Protein AF-A0A9P3MIZ7-F1 (afdb_monomer)

Radius of gyration: 22.04 Å; Cα contacts (8 Å, |Δi|>4): 54; chains: 1; bounding box: 51×30×70 Å

Foldseek 3Di:
DVVVVVVVLVVLLVCLVDPVLVVDPCCVDPVVVVSSCLSPDPVNVLVVSLVVQLVVLVVVLVVQVPDPPDPVVVSLVSVVVSVVSNVVSVVVVVVVCCVPVVDDDPVVVCVVVVVCCVVPVVSVPDDDPPPPPDDPDDD

Mean predicted aligned error: 14.67 Å

pLDDT: mean 70.16, std 18.19, range [30.98, 91.69]

Nearest PDB structures (foldseek):
  3aai-assembly1_D  TM=6.760E-01  e=8.615E+00  Thermus thermophilus HB8
  8d85-assembly1_D  TM=2.604E-01  e=8.615E+00  Homo sapiens

Secondary structure (DSSP, 8-state):
-HHHHHHHHHHHHHHHHSHHHHHSHHHHSHHHHHHHHHHH-HHHHHHHHHHHHHHHHHHHHHHHHHSS---HHHHHHHHHHHHHHHHHHHHHHHHHHHHHHS---THHHHHHHHHHHHHHGGGSS---TTSSS------

Solvent-accessible surface area (backbone atoms only — not comparable to full-atom values): 8242 Å² total; per-residue (Å²): 113,69,67,60,50,54,50,53,52,51,51,55,40,51,49,65,68,36,70,69,40,69,71,39,71,60,41,72,37,72,65,30,47,50,51,48,53,53,64,68,33,65,66,57,53,50,54,53,52,49,53,50,54,44,50,48,35,53,47,55,37,52,55,51,68,72,38,94,78,71,54,64,72,58,52,52,53,38,47,53,50,25,55,49,55,42,49,53,50,49,53,51,47,54,56,51,49,41,70,71,62,79,67,64,64,82,70,53,59,57,51,49,51,54,48,47,43,70,76,57,49,74,79,72,77,81,73,76,92,77,81,87,79,89,88,84,86,89,131

Sequence (139 aa):
MVSWFLEVKRQLRNMVISEEWGEVPVAKTEEGRRIRRLLLDDAFWGSVGLVLKLMTAVYEVLRAVDTRAHLMGRIYGLMLNATMKTNEAAEWAATYFVKKTGLLLAKDKASFLAKWEREFGRQGGAVDRHRFGGEREAL

Structure (mmCIF, N/CA/C/O backbone):
data_AF-A0A9P3MIZ7-F1
#
_entry.id   AF-A0A9P3MIZ7-F1
#
loop_
_atom_site.group_PDB
_atom_site.id
_atom_site.type_symbol
_atom_site.label_atom_id
_atom_site.label_alt_id
_atom_site.label_comp_id
_atom_site.label_asym_id
_atom_site.label_entity_id
_atom_site.label_seq_id
_atom_site.pdbx_PDB_ins_code
_atom_site.Cartn_x
_atom_site.Cartn_y
_atom_site.Cartn_z
_atom_site.occupancy
_atom_site.B_iso_or_equiv
_atom_site.auth_seq_id
_atom_site.auth_comp_id
_atom_site.auth_asym_id
_atom_site.auth_atom_id
_atom_site.pdbx_PDB_model_num
ATOM 1 N N . MET A 1 1 ? -2.548 -4.553 -11.462 1.00 63.94 1 MET A N 1
ATOM 2 C CA . MET A 1 1 ? -2.122 -5.007 -10.118 1.00 63.94 1 MET A CA 1
ATOM 3 C C . MET A 1 1 ? -2.375 -3.932 -9.060 1.00 63.94 1 MET A C 1
ATOM 5 O O . MET A 1 1 ? -3.119 -4.196 -8.128 1.00 63.94 1 MET A O 1
ATOM 9 N N . VAL A 1 2 ? -1.865 -2.706 -9.238 1.00 72.06 2 VAL A N 1
ATOM 10 C CA . VAL A 1 2 ? -2.077 -1.597 -8.281 1.00 72.06 2 VAL A CA 1
ATOM 11 C C . VAL A 1 2 ? -3.547 -1.152 -8.170 1.00 72.06 2 VAL A C 1
ATOM 13 O O . VAL A 1 2 ? -4.015 -0.932 -7.059 1.00 72.06 2 VAL A O 1
ATOM 16 N N . SER A 1 3 ? -4.311 -1.070 -9.272 1.00 76.25 3 SER A N 1
ATOM 17 C CA . SER A 1 3 ? -5.724 -0.636 -9.206 1.00 76.25 3 SER A CA 1
ATOM 18 C C . SER A 1 3 ? -6.627 -1.617 -8.450 1.00 76.25 3 SER A C 1
ATOM 20 O O . SER A 1 3 ? -7.436 -1.187 -7.636 1.00 76.25 3 SER A O 1
ATOM 22 N N . TRP A 1 4 ? -6.443 -2.927 -8.649 1.00 82.94 4 TRP A N 1
ATOM 23 C CA . TRP A 1 4 ? -7.162 -3.963 -7.898 1.00 82.94 4 TRP A CA 1
ATOM 24 C C . TRP A 1 4 ? -6.891 -3.854 -6.396 1.00 82.94 4 TRP A C 1
ATOM 26 O O . TRP A 1 4 ? -7.809 -3.920 -5.587 1.00 82.94 4 TRP A O 1
ATOM 36 N N . PHE A 1 5 ? -5.638 -3.602 -6.017 1.00 83.88 5 PHE A N 1
ATOM 37 C CA . PHE A 1 5 ? -5.286 -3.420 -4.616 1.00 83.88 5 PHE A CA 1
ATOM 38 C C . PHE A 1 5 ? -5.952 -2.184 -3.987 1.00 83.88 5 PHE A C 1
ATOM 40 O O . PHE A 1 5 ? -6.410 -2.245 -2.847 1.00 83.88 5 PHE A O 1
ATOM 47 N N . LEU A 1 6 ? -6.032 -1.066 -4.718 1.00 84.38 6 LEU A N 1
ATOM 48 C CA . LEU A 1 6 ? -6.728 0.136 -4.244 1.00 84.38 6 LEU A CA 1
ATOM 49 C C . LEU A 1 6 ? -8.221 -0.123 -4.015 1.00 84.38 6 LEU A C 1
ATOM 51 O O . LEU A 1 6 ? -8.782 0.363 -3.032 1.00 84.38 6 LEU A O 1
ATOM 55 N N . GLU A 1 7 ? -8.835 -0.926 -4.882 1.00 87.38 7 GLU A N 1
ATOM 56 C CA . GLU A 1 7 ? -10.228 -1.338 -4.745 1.00 87.38 7 GLU A CA 1
ATOM 57 C C . GLU A 1 7 ? -10.437 -2.211 -3.499 1.00 87.38 7 GLU A C 1
ATOM 59 O O . GLU A 1 7 ? -11.285 -1.899 -2.664 1.00 87.38 7 GLU A O 1
ATOM 64 N N . VAL A 1 8 ? -9.596 -3.232 -3.301 1.00 88.69 8 VAL A N 1
ATOM 65 C CA . VAL A 1 8 ? -9.644 -4.106 -2.115 1.00 88.69 8 VAL A CA 1
ATOM 66 C C . VAL A 1 8 ? -9.426 -3.311 -0.825 1.00 88.69 8 VAL A C 1
ATOM 68 O O . VAL A 1 8 ? -10.168 -3.489 0.141 1.00 88.69 8 VAL A O 1
ATOM 71 N N . LYS A 1 9 ? -8.462 -2.378 -0.803 1.00 89.38 9 LYS A N 1
ATOM 72 C CA . LYS A 1 9 ? -8.241 -1.473 0.339 1.00 89.38 9 LYS A CA 1
ATOM 73 C C . LYS A 1 9 ? -9.512 -0.690 0.679 1.00 89.38 9 LYS A C 1
ATOM 75 O O . LYS A 1 9 ? -9.873 -0.583 1.851 1.00 89.38 9 LYS A O 1
ATOM 80 N N . ARG A 1 10 ? -10.169 -0.112 -0.332 1.00 89.56 10 ARG A N 1
ATOM 81 C CA . ARG A 1 10 ? -11.396 0.676 -0.155 1.00 89.56 10 ARG A CA 1
ATOM 82 C C . ARG A 1 10 ? -12.522 -0.184 0.415 1.00 89.56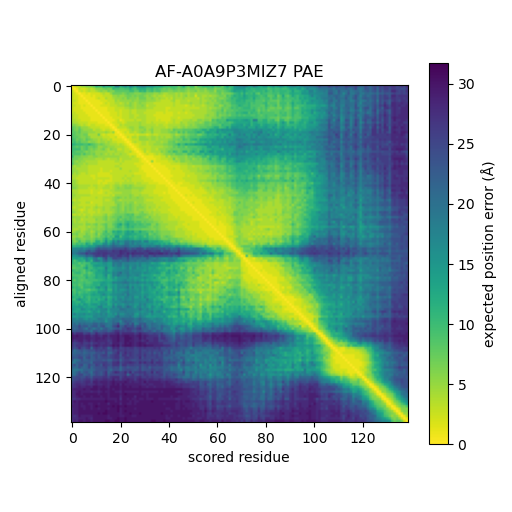 10 ARG A C 1
ATOM 84 O O . ARG A 1 10 ? -13.146 0.2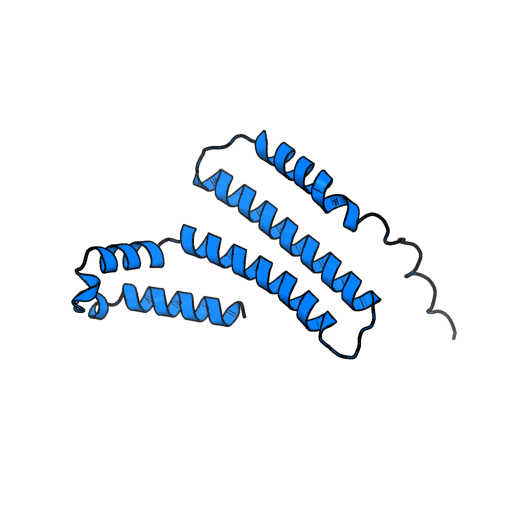13 1.393 1.00 89.56 10 ARG A O 1
ATOM 91 N N . 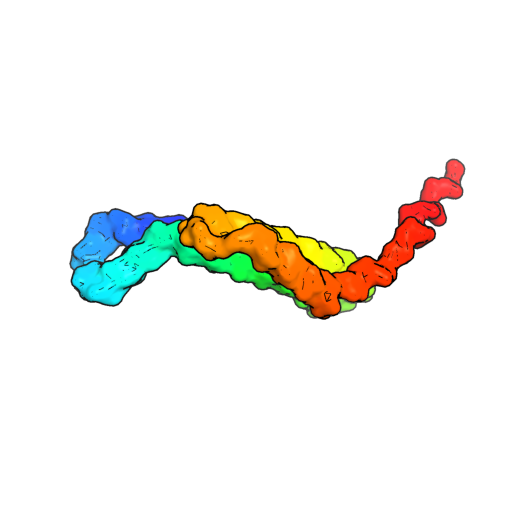GLN A 1 11 ? -12.733 -1.366 -0.154 1.00 91.12 11 GLN A N 1
ATOM 92 C CA . GLN A 1 11 ? -13.768 -2.300 0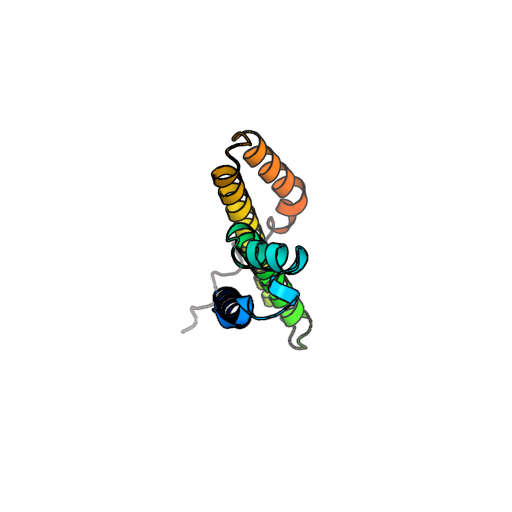.287 1.00 91.12 11 GLN A CA 1
ATOM 93 C C . GLN A 1 11 ? -13.543 -2.764 1.732 1.00 91.12 11 GLN A C 1
ATOM 95 O O . GLN A 1 11 ? -14.468 -2.710 2.536 1.00 91.12 11 GLN A O 1
ATOM 100 N N . LEU A 1 12 ? -12.308 -3.123 2.099 1.00 90.69 12 LEU A N 1
ATOM 101 C CA . LEU A 1 12 ? -11.965 -3.529 3.466 1.00 90.69 12 LEU A CA 1
ATOM 102 C C . LEU A 1 12 ? -12.172 -2.405 4.486 1.00 90.69 12 LEU A C 1
ATOM 104 O O . LEU A 1 12 ? -12.676 -2.655 5.581 1.00 90.69 12 LEU A O 1
ATOM 108 N N . ARG A 1 13 ? -11.816 -1.160 4.141 1.00 91.00 13 ARG A N 1
ATOM 109 C CA . ARG A 1 13 ? -12.085 -0.007 5.014 1.00 91.00 13 ARG A CA 1
ATOM 110 C C . ARG A 1 13 ? -13.580 0.208 5.200 1.00 91.00 13 ARG A C 1
ATOM 112 O O . ARG A 1 13 ? -14.018 0.363 6.334 1.00 91.00 13 ARG A O 1
ATOM 119 N N . ASN A 1 14 ? -14.349 0.175 4.116 1.00 91.50 14 ASN A N 1
ATOM 120 C CA . ASN A 1 14 ? -15.798 0.359 4.174 1.00 91.50 14 ASN A CA 1
ATOM 121 C C . ASN A 1 14 ? -16.471 -0.740 5.007 1.00 91.50 14 ASN A C 1
ATOM 123 O O . ASN A 1 14 ? -17.298 -0.429 5.858 1.00 91.50 14 ASN A O 1
ATOM 127 N N . MET A 1 15 ? -16.046 -1.996 4.839 1.00 91.69 15 MET A N 1
ATOM 128 C CA . MET A 1 15 ? -16.527 -3.129 5.632 1.00 91.69 15 MET A CA 1
ATOM 129 C C . MET A 1 15 ? -16.329 -2.881 7.129 1.00 91.69 15 MET A C 1
ATOM 131 O O . MET A 1 15 ? -17.255 -3.030 7.911 1.00 91.69 15 MET A O 1
ATOM 135 N N . VAL A 1 16 ? -15.140 -2.445 7.540 1.00 87.12 16 VAL A N 1
ATOM 136 C CA . VAL A 1 16 ? -14.806 -2.245 8.958 1.00 87.12 16 VAL A CA 1
ATOM 137 C C . VAL A 1 16 ? -15.460 -0.996 9.573 1.00 87.12 16 VAL A C 1
ATOM 139 O O . VAL A 1 16 ? -15.585 -0.906 10.798 1.00 87.12 16 VAL A O 1
ATOM 142 N N . ILE A 1 17 ? -15.857 -0.028 8.744 1.00 88.31 17 ILE A N 1
ATOM 143 C CA . ILE A 1 17 ? -16.566 1.191 9.162 1.00 88.31 17 ILE A CA 1
ATOM 144 C C . ILE A 1 17 ? -18.074 0.944 9.302 1.00 88.31 17 ILE A C 1
ATOM 146 O O . ILE A 1 17 ? -18.706 1.624 10.105 1.00 88.31 17 ILE A O 1
ATOM 150 N N . SER A 1 18 ? -18.631 -0.024 8.566 1.00 89.69 18 SER A N 1
ATOM 151 C CA . SER A 1 18 ? -20.058 -0.362 8.612 1.00 89.69 18 SER A CA 1
ATOM 152 C C . SER A 1 18 ? -20.554 -0.680 10.029 1.00 89.69 18 SER A C 1
ATOM 154 O O . SER A 1 18 ? -19.817 -1.208 10.873 1.00 89.69 18 SER A O 1
ATOM 156 N N . GLU A 1 19 ? -21.826 -0.371 10.281 1.00 84.06 19 GLU A N 1
ATOM 157 C CA . GLU A 1 19 ? -22.509 -0.721 11.533 1.00 84.06 19 GLU A CA 1
ATOM 158 C C . GLU A 1 19 ? -22.636 -2.243 11.682 1.00 84.06 19 GLU A C 1
ATOM 160 O O . GLU A 1 19 ? -22.385 -2.782 12.759 1.00 84.06 19 GLU A O 1
ATOM 165 N N . GLU A 1 20 ? -22.862 -2.937 10.564 1.00 87.00 20 GLU A N 1
ATOM 166 C CA . GLU A 1 20 ? -22.950 -4.397 10.435 1.00 87.00 20 GLU A CA 1
ATOM 167 C C . GLU A 1 20 ? -21.705 -5.102 10.998 1.00 87.00 20 GLU A C 1
ATOM 169 O O . GLU A 1 20 ? -21.806 -6.098 11.714 1.00 87.00 20 GLU A O 1
ATOM 174 N N . TRP A 1 21 ? -20.504 -4.559 10.755 1.00 85.12 21 TRP A N 1
ATOM 175 C CA . TRP A 1 21 ? -19.273 -5.108 11.327 1.00 85.12 21 TRP A CA 1
ATOM 176 C C . TRP A 1 21 ? -19.280 -5.056 12.857 1.00 85.12 21 TRP A C 1
ATOM 178 O O . TRP A 1 21 ? -18.759 -5.966 13.488 1.00 85.12 21 TRP A O 1
ATOM 188 N N . GLY A 1 22 ? -19.890 -4.042 13.479 1.00 81.44 22 GLY A N 1
ATOM 189 C CA . GLY A 1 22 ? -20.028 -3.952 14.938 1.00 81.44 22 GLY A CA 1
ATOM 190 C C . GLY A 1 22 ? -20.931 -5.028 15.551 1.00 81.44 22 GLY A C 1
ATOM 191 O O . GLY A 1 22 ? -20.789 -5.355 16.734 1.00 81.44 22 GLY A O 1
ATOM 192 N N . GLU A 1 23 ? -21.821 -5.613 14.754 1.00 86.38 23 GLU A N 1
ATOM 193 C CA . GLU A 1 23 ? -22.753 -6.654 15.187 1.00 86.38 23 GLU A CA 1
ATOM 194 C C . GLU A 1 23 ? -22.108 -8.046 15.181 1.00 86.38 23 GLU A C 1
ATOM 196 O O . GLU A 1 23 ? -22.460 -8.894 16.008 1.00 86.38 23 GLU A O 1
ATOM 201 N N . VAL A 1 24 ? -21.096 -8.256 14.330 1.00 87.19 24 VAL A N 1
ATOM 202 C CA . VAL A 1 24 ? -20.381 -9.531 14.201 1.00 87.19 24 VAL A CA 1
ATOM 203 C C . VAL A 1 24 ? -19.619 -9.867 15.497 1.00 87.19 24 VAL A C 1
ATOM 205 O O . VAL A 1 24 ? -18.856 -9.037 16.003 1.00 87.19 24 VAL A O 1
ATOM 208 N N . PRO A 1 25 ? -19.721 -11.107 16.026 1.00 83.56 25 PRO A N 1
ATOM 209 C CA . PRO A 1 25 ? -19.019 -11.524 17.247 1.00 83.56 25 PRO A CA 1
ATOM 210 C C . PRO A 1 25 ? -17.503 -11.298 17.186 1.00 83.56 25 PRO A C 1
ATOM 212 O O . PRO A 1 25 ? -16.897 -10.851 18.159 1.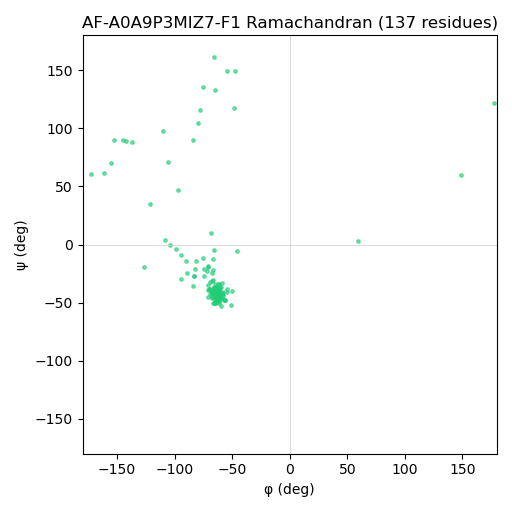00 83.56 25 PRO A O 1
ATOM 215 N N . VAL A 1 26 ? -16.906 -11.538 16.014 1.00 82.50 26 VAL A N 1
ATOM 216 C CA . VAL A 1 26 ? -15.473 -11.354 15.744 1.00 82.50 26 VAL A CA 1
ATOM 217 C C . VAL A 1 26 ? -15.039 -9.902 15.927 1.00 82.50 26 VAL A C 1
ATOM 219 O O . VAL A 1 26 ? -13.942 -9.661 16.407 1.00 82.50 26 VAL A O 1
ATOM 222 N N . ALA A 1 27 ? -15.879 -8.912 15.624 1.00 80.69 27 ALA A N 1
ATOM 223 C CA . ALA A 1 27 ? -15.496 -7.511 15.789 1.00 80.69 27 ALA A CA 1
ATOM 224 C C . ALA A 1 27 ? -15.412 -7.071 17.259 1.00 80.69 27 ALA A C 1
ATOM 226 O O . ALA A 1 27 ? -14.712 -6.105 17.575 1.00 80.69 27 ALA A O 1
ATOM 227 N N . LYS A 1 28 ? -16.105 -7.782 18.158 1.00 84.44 28 LYS A N 1
ATOM 228 C CA . LYS A 1 28 ? -16.111 -7.517 19.605 1.00 84.44 28 LYS A CA 1
ATOM 229 C C . LYS A 1 28 ? -14.895 -8.132 20.307 1.00 84.44 28 LYS A C 1
ATOM 231 O O . LYS A 1 28 ? -14.503 -7.654 21.380 1.00 84.44 28 LYS A O 1
ATOM 236 N N . THR A 1 29 ? -14.257 -9.134 19.694 1.00 91.38 29 THR A N 1
ATOM 237 C CA . THR A 1 29 ? -13.018 -9.729 20.211 1.00 91.38 29 THR A CA 1
ATOM 238 C C . THR A 1 29 ? -11.861 -8.728 20.169 1.00 91.38 29 THR A C 1
ATOM 240 O O . THR A 1 29 ? -11.893 -7.703 19.478 1.00 91.38 29 THR A O 1
ATOM 243 N N . GLU A 1 30 ? -10.816 -8.998 20.950 1.00 87.88 30 GLU A N 1
ATOM 244 C CA . GLU A 1 30 ? -9.603 -8.177 20.932 1.00 87.88 30 GLU A CA 1
ATOM 245 C C . GLU A 1 30 ? -8.935 -8.183 19.546 1.00 87.88 30 GLU A C 1
ATOM 247 O O . GLU A 1 30 ? -8.495 -7.140 19.051 1.00 87.88 30 GLU A O 1
ATOM 252 N N . GLU A 1 31 ? -8.945 -9.340 18.883 1.00 85.75 31 GLU A N 1
ATOM 253 C CA . GLU A 1 31 ? -8.423 -9.525 17.531 1.00 85.75 31 GLU A CA 1
ATOM 254 C C . GLU A 1 31 ? -9.205 -8.705 16.503 1.00 85.75 31 GLU A C 1
ATOM 256 O O . GLU A 1 31 ? -8.589 -8.001 15.703 1.00 85.75 31 GLU A O 1
ATOM 261 N N . GLY A 1 32 ? -10.541 -8.680 16.564 1.00 84.94 32 GLY A N 1
ATOM 262 C CA . GLY A 1 32 ? -11.359 -7.851 15.674 1.00 84.94 32 GLY A CA 1
ATOM 263 C C . GLY A 1 32 ? -11.099 -6.355 15.831 1.00 84.94 32 GLY A C 1
ATOM 264 O O . GLY A 1 32 ? -10.983 -5.629 14.840 1.00 84.94 32 GLY A O 1
ATOM 265 N N . ARG A 1 33 ? -10.907 -5.881 17.069 1.00 87.62 33 ARG A N 1
ATOM 266 C CA . ARG A 1 33 ? -10.486 -4.495 17.342 1.00 87.62 33 ARG A CA 1
ATOM 267 C C . ARG A 1 33 ? -9.077 -4.203 16.834 1.00 87.62 33 ARG A C 1
ATOM 269 O O . ARG A 1 33 ? -8.814 -3.101 16.349 1.00 87.62 33 ARG A O 1
ATOM 276 N N . ARG A 1 34 ? -8.157 -5.164 16.930 1.00 88.88 34 ARG A N 1
ATOM 277 C CA . ARG A 1 34 ? -6.804 -5.043 16.370 1.00 88.88 34 ARG A CA 1
ATOM 278 C C . ARG A 1 34 ? -6.839 -4.963 14.843 1.00 88.88 34 ARG A C 1
ATOM 280 O O . ARG A 1 34 ? -6.219 -4.061 14.288 1.00 88.88 34 ARG A O 1
ATOM 287 N N . ILE A 1 35 ? -7.613 -5.828 14.190 1.00 87.88 35 ILE A N 1
ATOM 288 C CA . ILE A 1 35 ? -7.832 -5.825 12.738 1.00 87.88 35 ILE A CA 1
ATOM 289 C C . ILE A 1 35 ? -8.441 -4.492 12.295 1.00 87.88 35 ILE A C 1
ATOM 291 O O . ILE A 1 35 ? -7.930 -3.868 11.368 1.00 87.88 35 ILE A O 1
ATOM 295 N N . ARG A 1 36 ? -9.462 -3.996 13.008 1.00 88.19 36 ARG A N 1
ATOM 296 C CA . ARG A 1 36 ? -10.078 -2.687 12.744 1.00 88.19 36 ARG A CA 1
ATOM 297 C C . ARG A 1 36 ? -9.054 -1.553 12.799 1.00 88.19 36 ARG A C 1
ATOM 299 O O . ARG A 1 36 ? -9.003 -0.739 11.884 1.00 88.19 36 ARG A O 1
ATOM 306 N N . ARG A 1 37 ? -8.215 -1.511 13.840 1.00 90.00 37 ARG A N 1
ATOM 307 C CA . ARG A 1 37 ? -7.154 -0.495 13.970 1.00 90.00 37 ARG A CA 1
ATOM 308 C C . ARG A 1 37 ? -6.139 -0.574 12.832 1.00 90.00 37 ARG A C 1
ATOM 310 O O . ARG A 1 37 ? -5.792 0.455 12.271 1.00 90.00 37 ARG A O 1
ATOM 317 N N . LEU A 1 38 ? -5.709 -1.779 12.469 1.00 88.94 38 LEU A N 1
ATOM 318 C CA . LEU A 1 38 ? -4.726 -1.995 11.407 1.00 88.94 38 LEU A CA 1
ATOM 319 C C . LEU A 1 38 ? -5.268 -1.614 10.021 1.00 88.94 38 LEU A C 1
ATOM 321 O O . LEU A 1 38 ? -4.589 -0.941 9.255 1.00 88.94 38 LEU A O 1
ATOM 325 N N . LEU A 1 39 ? -6.514 -1.982 9.711 1.00 89.19 39 LEU A N 1
ATOM 326 C CA . LEU A 1 39 ? -7.155 -1.651 8.433 1.00 89.19 39 LEU A CA 1
ATOM 327 C C . LEU A 1 39 ? -7.512 -0.163 8.301 1.00 89.19 39 LEU A C 1
ATOM 329 O O . LEU A 1 39 ? -7.697 0.317 7.183 1.00 89.19 39 LEU A O 1
ATOM 333 N N . LEU A 1 40 ? -7.597 0.580 9.404 1.00 88.69 40 LEU 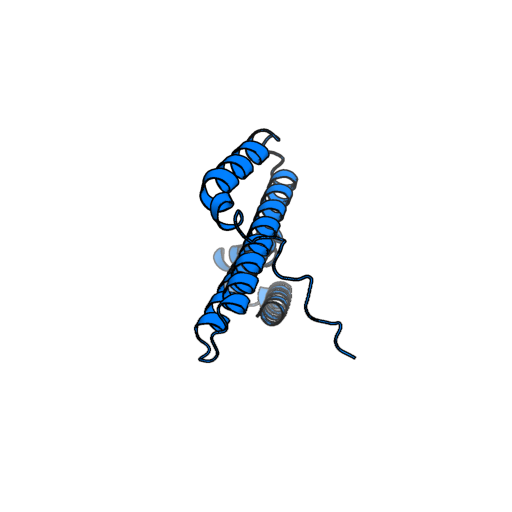A N 1
ATOM 334 C CA . LEU A 1 40 ? -7.792 2.033 9.394 1.00 88.69 40 LEU A CA 1
ATOM 335 C C . LEU A 1 40 ? -6.478 2.821 9.485 1.00 88.69 40 LEU A C 1
ATOM 337 O O . LEU A 1 40 ? -6.499 4.034 9.295 1.00 88.69 40 LEU A O 1
ATOM 341 N N . ASP A 1 41 ? -5.349 2.159 9.736 1.00 89.69 41 ASP A N 1
ATOM 342 C CA . ASP A 1 41 ? -4.048 2.812 9.841 1.00 89.69 41 ASP A CA 1
ATOM 343 C C . ASP A 1 41 ? -3.468 3.151 8.460 1.00 89.69 41 ASP A C 1
ATOM 345 O O . ASP A 1 41 ? -3.109 2.287 7.655 1.00 89.69 41 ASP A O 1
ATOM 349 N N . ASP A 1 42 ? -3.315 4.445 8.192 1.00 85.25 42 ASP A N 1
ATOM 350 C CA . ASP A 1 42 ? -2.700 4.934 6.963 1.00 85.25 42 ASP A CA 1
ATOM 351 C C . ASP A 1 42 ? -1.198 4.605 6.867 1.00 85.25 42 ASP A C 1
ATOM 353 O O . ASP A 1 42 ? -0.668 4.514 5.757 1.00 85.25 42 ASP A O 1
ATOM 357 N N . ALA A 1 43 ? -0.490 4.399 7.991 1.00 82.81 43 ALA A N 1
ATOM 358 C CA . ALA A 1 43 ? 0.908 3.957 7.969 1.00 82.81 43 ALA A CA 1
ATOM 359 C C . ALA A 1 43 ? 1.031 2.557 7.367 1.00 82.81 43 ALA A C 1
ATOM 361 O O . ALA A 1 43 ? 1.799 2.376 6.421 1.00 82.81 43 ALA A O 1
ATOM 362 N N . PHE A 1 44 ? 0.229 1.612 7.863 1.00 86.88 44 PHE A N 1
ATOM 363 C CA . PHE A 1 44 ? 0.152 0.253 7.339 1.00 86.88 44 PHE A CA 1
ATOM 364 C C . PHE A 1 44 ? -0.066 0.250 5.820 1.00 86.88 44 PHE A C 1
ATOM 366 O O . PHE A 1 44 ? 0.725 -0.330 5.074 1.00 86.88 44 PHE A O 1
ATOM 373 N N . TRP A 1 45 ? -1.074 0.975 5.328 1.00 87.25 45 TRP A N 1
ATOM 374 C CA . TRP A 1 45 ? -1.342 1.036 3.888 1.00 87.25 45 TRP A CA 1
ATOM 375 C C . TRP A 1 45 ? -0.247 1.737 3.082 1.00 87.25 45 TRP A C 1
ATOM 377 O O . TRP A 1 45 ? -0.036 1.384 1.921 1.00 87.25 45 TRP A O 1
ATOM 387 N N . GLY A 1 46 ? 0.448 2.711 3.674 1.00 84.00 46 GLY A N 1
ATOM 388 C CA . GLY A 1 46 ? 1.632 3.329 3.078 1.00 84.00 46 GLY A CA 1
ATOM 389 C C . GLY A 1 46 ? 2.756 2.312 2.865 1.00 84.00 46 GLY A C 1
ATOM 390 O O . GLY A 1 46 ? 3.314 2.233 1.770 1.00 84.00 46 GLY A O 1
ATOM 391 N N . SER A 1 47 ? 3.026 1.476 3.870 1.00 81.88 47 SER A N 1
ATOM 392 C CA . SER A 1 47 ? 4.008 0.388 3.788 1.00 81.88 47 SER A CA 1
ATOM 393 C C . SER A 1 47 ? 3.616 -0.675 2.760 1.00 81.88 47 SER A C 1
ATOM 395 O O . SER A 1 47 ? 4.448 -1.080 1.951 1.00 81.88 47 SER A O 1
ATOM 397 N N . VAL A 1 48 ? 2.348 -1.095 2.716 1.00 86.62 48 VAL A N 1
ATOM 398 C CA . VAL A 1 48 ? 1.890 -2.071 1.710 1.00 86.62 48 VAL A CA 1
ATOM 399 C C . VAL A 1 48 ? 1.961 -1.483 0.294 1.00 86.62 48 VAL A C 1
ATOM 401 O O . VAL A 1 48 ? 2.391 -2.157 -0.642 1.00 86.62 48 VAL A O 1
ATOM 404 N N . GLY A 1 49 ? 1.612 -0.204 0.126 1.00 84.25 49 GLY A N 1
ATOM 405 C CA . GLY A 1 49 ? 1.739 0.499 -1.152 1.00 84.25 49 GLY A CA 1
ATOM 406 C C . GLY A 1 49 ? 3.184 0.567 -1.659 1.00 84.25 49 GLY A C 1
ATOM 407 O O . GLY A 1 49 ? 3.418 0.415 -2.857 1.00 84.25 49 GLY A O 1
ATOM 408 N N . LEU A 1 50 ? 4.155 0.740 -0.758 1.00 80.12 50 LEU A N 1
ATOM 409 C CA . LEU A 1 50 ? 5.583 0.677 -1.080 1.00 80.12 50 LEU A CA 1
ATOM 410 C C . LEU A 1 50 ? 5.998 -0.694 -1.611 1.00 80.12 50 LEU A C 1
ATOM 412 O O . LEU A 1 50 ? 6.602 -0.779 -2.681 1.00 80.12 50 LEU A O 1
ATOM 416 N N . VAL A 1 51 ? 5.628 -1.759 -0.897 1.00 83.81 51 VAL A N 1
ATOM 417 C CA . VAL A 1 51 ? 5.926 -3.139 -1.307 1.00 83.81 51 VAL A CA 1
ATOM 418 C C . VAL A 1 51 ? 5.342 -3.427 -2.688 1.00 83.81 51 VAL A C 1
ATOM 420 O O . VAL A 1 51 ? 6.021 -3.988 -3.543 1.00 83.81 51 VAL A O 1
ATOM 423 N N . LEU A 1 52 ? 4.114 -2.983 -2.960 1.00 84.94 52 LEU A N 1
ATOM 424 C CA . LEU A 1 52 ? 3.480 -3.197 -4.261 1.00 84.94 52 LEU A CA 1
ATOM 425 C C . LEU A 1 52 ? 4.165 -2.436 -5.397 1.00 84.94 52 LEU A C 1
ATOM 427 O O . LEU A 1 52 ? 4.273 -2.977 -6.497 1.00 84.94 52 LEU A O 1
ATOM 431 N N . LYS A 1 53 ? 4.646 -1.209 -5.158 1.00 81.06 53 LYS A N 1
ATOM 432 C CA . LYS A 1 53 ? 5.413 -0.448 -6.160 1.00 81.06 53 LYS A CA 1
ATOM 433 C C . LYS A 1 53 ? 6.719 -1.160 -6.518 1.00 81.06 53 LYS A C 1
ATOM 435 O O . LYS A 1 53 ? 7.006 -1.326 -7.702 1.00 81.06 53 LYS A O 1
ATOM 440 N N . LEU A 1 54 ? 7.449 -1.639 -5.509 1.00 82.19 54 LEU A N 1
ATOM 441 C CA . LEU A 1 54 ? 8.672 -2.429 -5.681 1.00 82.19 54 LEU A CA 1
ATOM 442 C C . LEU A 1 54 ? 8.398 -3.717 -6.467 1.00 82.19 54 LEU A C 1
ATOM 444 O O . LEU A 1 54 ? 9.019 -3.965 -7.498 1.00 82.19 54 LEU A O 1
ATOM 448 N N . MET A 1 55 ? 7.412 -4.501 -6.027 1.00 81.88 55 MET A N 1
ATOM 449 C CA . MET A 1 55 ? 7.053 -5.767 -6.670 1.00 81.88 55 MET A CA 1
ATOM 450 C C . MET A 1 55 ? 6.581 -5.576 -8.111 1.00 81.88 55 MET A C 1
ATOM 452 O O . MET A 1 55 ? 6.926 -6.379 -8.970 1.00 81.88 55 MET A O 1
ATOM 456 N N . THR A 1 56 ? 5.836 -4.506 -8.400 1.00 85.12 56 THR A N 1
ATOM 457 C CA . THR A 1 56 ? 5.382 -4.208 -9.768 1.00 85.12 56 THR A CA 1
ATOM 458 C C . THR A 1 56 ? 6.572 -3.955 -10.693 1.00 85.12 56 THR A C 1
ATOM 460 O O . THR A 1 56 ? 6.628 -4.540 -11.771 1.00 85.12 56 THR A O 1
ATOM 463 N N . ALA A 1 57 ? 7.548 -3.150 -10.262 1.00 82.50 57 ALA A N 1
ATOM 464 C CA . ALA A 1 57 ? 8.742 -2.851 -11.051 1.00 82.50 57 ALA A CA 1
ATOM 465 C C . ALA A 1 57 ? 9.572 -4.112 -11.357 1.00 82.50 57 ALA A C 1
ATOM 467 O O . ALA A 1 57 ? 9.997 -4.319 -12.491 1.00 82.50 57 ALA A O 1
ATOM 468 N N . VAL A 1 58 ? 9.749 -4.994 -10.370 1.00 83.44 58 VAL A N 1
ATOM 469 C CA . VAL A 1 58 ? 10.470 -6.266 -10.553 1.00 83.44 58 VAL A CA 1
ATOM 470 C C . VAL A 1 58 ? 9.682 -7.232 -11.443 1.00 83.44 58 VAL A C 1
ATOM 472 O O . VAL A 1 58 ? 10.244 -7.863 -12.338 1.00 83.44 58 VAL A O 1
ATOM 475 N N . TYR A 1 59 ? 8.368 -7.326 -11.240 1.00 85.81 59 TYR A N 1
ATOM 476 C CA . TYR A 1 59 ? 7.497 -8.198 -12.024 1.00 85.81 59 TYR A CA 1
ATOM 477 C C . TYR A 1 59 ? 7.442 -7.795 -13.504 1.00 85.81 59 TYR A C 1
ATOM 479 O O . TYR A 1 59 ? 7.412 -8.665 -14.371 1.00 85.81 59 TYR A O 1
ATOM 487 N N . GLU A 1 60 ? 7.477 -6.495 -13.815 1.00 83.19 60 GLU A N 1
ATOM 488 C CA . GLU A 1 60 ? 7.564 -5.990 -15.193 1.00 83.19 60 GLU A CA 1
ATOM 489 C C . GLU A 1 60 ? 8.822 -6.497 -15.915 1.00 83.19 60 GLU A C 1
ATOM 491 O O . GLU A 1 60 ? 8.740 -6.921 -17.071 1.00 83.19 60 GLU A O 1
ATOM 496 N N . VAL A 1 61 ? 9.971 -6.510 -15.230 1.00 84.62 61 VAL A N 1
ATOM 497 C CA . VAL A 1 61 ? 11.234 -7.035 -15.774 1.00 84.62 61 VAL A CA 1
ATOM 498 C C . VAL A 1 61 ? 11.141 -8.542 -15.985 1.00 84.62 61 VAL A C 1
ATOM 500 O O . VAL A 1 61 ? 11.414 -9.025 -17.082 1.00 84.62 61 VAL A O 1
ATOM 503 N N . LEU A 1 62 ? 10.700 -9.284 -14.965 1.00 83.81 62 LEU A N 1
ATOM 504 C CA . LEU A 1 62 ? 10.576 -10.741 -15.039 1.00 83.81 62 LEU A CA 1
ATOM 505 C C . LEU A 1 62 ? 9.621 -11.176 -16.154 1.00 83.81 62 LEU A C 1
ATOM 507 O O . LEU A 1 62 ? 9.944 -12.075 -16.925 1.00 83.81 62 LEU A O 1
ATOM 511 N N . ARG A 1 63 ? 8.479 -10.498 -16.307 1.00 84.25 63 ARG A N 1
ATOM 512 C CA . ARG A 1 63 ? 7.515 -10.806 -17.369 1.00 84.25 63 ARG A CA 1
ATOM 513 C C . ARG A 1 63 ? 8.077 -10.543 -18.765 1.00 84.25 63 ARG A C 1
ATOM 515 O O . ARG A 1 63 ? 7.735 -11.264 -19.697 1.00 84.25 63 ARG A O 1
ATOM 522 N N . ALA A 1 64 ? 8.923 -9.528 -18.924 1.00 79.56 64 ALA A N 1
ATOM 523 C CA . ALA A 1 64 ? 9.581 -9.260 -20.199 1.00 79.56 64 ALA A CA 1
ATOM 524 C C . ALA A 1 64 ? 10.654 -10.306 -20.538 1.00 79.56 64 ALA A C 1
ATOM 526 O O . ALA A 1 64 ? 10.801 -10.661 -21.707 1.00 79.56 64 ALA A O 1
ATOM 527 N N . VAL A 1 65 ? 11.363 -10.824 -19.533 1.00 81.19 65 VAL A N 1
ATOM 528 C CA . VAL A 1 65 ? 12.340 -11.914 -19.701 1.00 81.19 65 VAL A CA 1
ATOM 529 C C . VAL A 1 65 ? 11.649 -13.228 -20.074 1.00 81.19 65 VAL A C 1
ATOM 531 O O . VAL A 1 65 ? 12.131 -13.947 -20.942 1.00 81.19 65 VAL A O 1
ATOM 534 N N . ASP A 1 66 ? 10.499 -13.511 -19.463 1.00 82.31 66 ASP A N 1
ATOM 535 C CA . ASP A 1 66 ? 9.739 -14.749 -19.679 1.00 82.31 66 ASP A CA 1
ATOM 536 C C . ASP A 1 66 ? 9.059 -14.810 -21.067 1.00 82.31 66 ASP A C 1
ATOM 538 O O . ASP A 1 66 ? 8.717 -15.875 -21.582 1.00 82.31 66 ASP A O 1
ATOM 542 N N . THR A 1 67 ? 8.886 -13.666 -21.741 1.00 77.31 67 THR A N 1
ATOM 543 C CA . THR A 1 67 ? 8.379 -13.648 -23.121 1.00 77.31 67 THR A CA 1
ATOM 544 C C . THR A 1 67 ? 9.433 -14.088 -24.148 1.00 77.31 67 THR A C 1
ATOM 546 O O . THR A 1 67 ? 10.571 -13.626 -24.156 1.00 77.31 67 THR A O 1
ATOM 549 N N . ARG A 1 68 ? 9.026 -14.940 -25.102 1.00 59.38 68 ARG A N 1
ATOM 550 C CA . ARG A 1 68 ? 9.898 -15.551 -26.132 1.00 59.38 68 ARG A CA 1
ATOM 551 C C . ARG A 1 68 ? 10.509 -14.575 -27.159 1.00 59.38 68 ARG A C 1
ATOM 553 O O . ARG A 1 68 ? 11.307 -14.999 -27.982 1.00 59.38 68 ARG A O 1
ATOM 560 N N . ALA A 1 69 ? 10.149 -13.291 -27.124 1.00 59.91 69 ALA A N 1
ATOM 561 C CA . ALA A 1 69 ? 10.683 -12.245 -28.001 1.00 59.91 69 ALA A CA 1
ATOM 562 C C . ALA A 1 69 ? 11.656 -11.347 -27.219 1.00 59.91 69 ALA A C 1
ATOM 564 O O . ALA A 1 69 ? 11.352 -10.204 -26.869 1.00 59.91 69 ALA A O 1
ATOM 565 N N . HIS A 1 70 ? 12.820 -11.897 -26.889 1.00 60.50 70 HIS A N 1
ATOM 566 C CA . HIS A 1 70 ? 13.839 -11.235 -26.076 1.00 60.50 70 HIS A CA 1
ATOM 567 C C . HIS A 1 70 ? 14.721 -10.337 -26.947 1.00 60.50 70 HIS A C 1
ATOM 569 O O . HIS A 1 70 ? 15.769 -10.734 -27.449 1.00 60.50 70 HIS A O 1
ATOM 575 N N . LEU A 1 71 ? 14.311 -9.078 -27.096 1.00 71.25 71 LEU A N 1
ATOM 576 C CA . LEU A 1 71 ? 15.242 -8.020 -27.474 1.00 71.25 71 LEU A CA 1
ATOM 577 C C . LEU A 1 71 ? 15.999 -7.612 -26.210 1.00 71.25 71 LEU A C 1
ATOM 579 O O . LEU A 1 71 ? 15.441 -6.924 -25.355 1.00 71.25 71 LEU A O 1
ATOM 583 N N . MET A 1 72 ? 17.259 -8.034 -26.079 1.00 75.94 72 MET A N 1
ATOM 584 C CA . MET A 1 72 ? 18.081 -7.757 -24.890 1.00 75.94 72 MET A CA 1
ATOM 585 C C . MET A 1 72 ? 18.071 -6.271 -24.500 1.00 75.94 72 MET A C 1
ATOM 587 O O . MET A 1 72 ? 17.904 -5.950 -23.327 1.00 75.94 72 MET A O 1
ATOM 591 N N . GLY A 1 73 ? 18.119 -5.351 -25.472 1.00 72.56 73 GLY A N 1
ATOM 592 C CA . GLY A 1 73 ? 18.040 -3.906 -25.212 1.00 72.56 73 GLY A CA 1
ATOM 593 C C . GLY A 1 73 ? 16.760 -3.459 -24.488 1.00 72.56 73 GLY A C 1
ATOM 594 O O . GLY A 1 73 ? 16.804 -2.564 -23.648 1.00 72.56 73 GLY A O 1
ATOM 595 N N . ARG A 1 74 ? 15.625 -4.126 -24.735 1.00 71.81 74 ARG A N 1
ATOM 596 C CA . ARG A 1 74 ? 14.362 -3.865 -24.027 1.00 71.81 74 ARG A CA 1
ATOM 597 C C . ARG A 1 74 ? 14.420 -4.352 -22.579 1.00 71.81 74 ARG A C 1
ATOM 599 O O . ARG A 1 74 ? 13.916 -3.665 -21.696 1.00 71.81 74 ARG A O 1
ATOM 606 N N . ILE A 1 75 ? 15.040 -5.506 -22.332 1.00 75.06 75 ILE A N 1
ATOM 607 C CA . ILE A 1 75 ? 15.219 -6.050 -20.977 1.00 75.06 75 ILE A CA 1
ATOM 608 C C . ILE A 1 75 ? 16.131 -5.128 -20.160 1.00 75.06 75 ILE A C 1
ATOM 610 O O . ILE A 1 75 ? 15.771 -4.769 -19.042 1.00 75.06 75 ILE A O 1
ATOM 614 N N . TYR A 1 76 ? 17.245 -4.664 -20.735 1.00 77.25 76 TYR A N 1
ATOM 615 C CA . TYR A 1 76 ? 18.129 -3.692 -20.081 1.00 77.25 76 TYR A CA 1
ATOM 616 C C . TYR A 1 76 ? 17.417 -2.370 -19.768 1.00 77.25 76 TYR A C 1
ATOM 618 O O . TYR A 1 76 ? 17.536 -1.863 -18.654 1.00 77.25 76 TYR A O 1
ATOM 626 N N . GLY A 1 77 ? 16.616 -1.840 -20.699 1.00 76.94 77 GLY A N 1
ATOM 627 C CA . GLY A 1 77 ? 15.819 -0.633 -20.455 1.00 76.94 77 GLY A CA 1
ATOM 628 C C . GLY A 1 77 ? 14.788 -0.803 -19.331 1.00 76.94 77 GLY A C 1
ATOM 629 O O . GLY A 1 77 ? 14.621 0.089 -18.501 1.00 76.94 77 GLY A O 1
ATOM 630 N N . LEU A 1 78 ? 14.125 -1.961 -19.258 1.00 78.38 78 LEU A N 1
ATOM 631 C CA . LEU A 1 78 ? 13.176 -2.272 -18.184 1.00 78.38 78 LEU A CA 1
ATOM 632 C C . LEU A 1 78 ? 13.869 -2.465 -16.836 1.00 78.38 78 LEU A C 1
ATOM 634 O O . LEU A 1 78 ? 13.351 -2.005 -15.824 1.00 78.38 78 LEU A O 1
ATOM 638 N N . MET A 1 79 ? 15.038 -3.105 -16.819 1.00 78.50 79 MET A N 1
ATOM 639 C CA . MET A 1 79 ? 15.836 -3.288 -15.610 1.00 78.50 79 MET A CA 1
ATOM 640 C C . MET A 1 79 ? 16.308 -1.939 -15.058 1.00 78.50 79 MET A C 1
ATOM 642 O O . MET A 1 79 ? 16.126 -1.672 -13.873 1.00 78.50 79 MET A O 1
ATOM 646 N N . LEU A 1 80 ? 16.800 -1.046 -15.923 1.00 76.56 80 LEU A N 1
ATOM 647 C CA . LEU A 1 80 ? 17.175 0.315 -15.536 1.00 76.56 80 LEU A CA 1
ATOM 648 C C . LEU A 1 80 ? 15.974 1.086 -14.966 1.00 76.56 80 LEU A C 1
ATOM 650 O O . LEU A 1 80 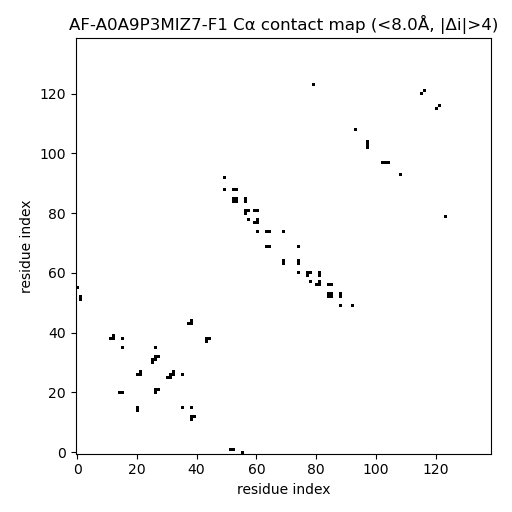? 16.056 1.661 -13.883 1.00 76.56 80 LEU A O 1
ATOM 654 N N . ASN A 1 81 ? 14.824 1.031 -15.639 1.00 76.56 81 ASN A N 1
ATOM 655 C CA . ASN A 1 81 ? 13.595 1.664 -15.157 1.00 76.56 81 ASN A CA 1
ATOM 656 C C . ASN A 1 81 ? 13.129 1.077 -13.811 1.00 76.56 81 ASN A C 1
ATOM 658 O O . ASN A 1 81 ? 12.715 1.811 -12.917 1.00 76.56 81 ASN A O 1
ATOM 662 N N . ALA A 1 82 ? 13.244 -0.239 -13.623 1.00 79.38 82 ALA A N 1
ATOM 663 C CA . ALA A 1 82 ? 12.920 -0.875 -12.354 1.00 79.38 82 ALA A CA 1
ATOM 664 C C . ALA A 1 82 ? 13.827 -0.367 -11.228 1.00 79.38 82 ALA A C 1
ATOM 666 O O . ALA A 1 82 ? 13.308 0.018 -10.184 1.00 79.38 82 ALA A O 1
ATOM 667 N N . THR A 1 83 ? 15.142 -0.274 -11.462 1.00 77.06 83 THR A N 1
ATOM 668 C CA . THR A 1 83 ? 16.086 0.278 -10.475 1.00 77.06 83 THR A CA 1
ATOM 669 C C . THR A 1 83 ? 15.787 1.739 -10.127 1.00 77.06 83 THR A C 1
ATOM 671 O O . THR A 1 83 ? 15.843 2.121 -8.960 1.00 77.06 83 THR A O 1
ATOM 674 N N . MET A 1 84 ? 15.384 2.555 -11.106 1.00 73.75 84 MET A N 1
ATOM 675 C CA . MET A 1 84 ? 14.969 3.940 -10.866 1.00 73.75 84 MET A CA 1
ATOM 676 C C . MET A 1 84 ? 13.706 3.996 -10.001 1.00 73.75 84 MET A C 1
ATOM 678 O O . MET A 1 84 ? 13.716 4.625 -8.946 1.00 73.75 84 MET A O 1
ATOM 682 N N . LYS A 1 85 ? 12.658 3.245 -10.364 1.00 76.62 85 LYS A N 1
ATOM 683 C CA . LYS A 1 85 ? 11.410 3.156 -9.586 1.00 76.62 85 LYS A CA 1
ATOM 684 C C . LYS A 1 85 ? 11.641 2.633 -8.163 1.00 76.62 85 LYS A C 1
ATOM 686 O O . LYS A 1 85 ? 10.967 3.075 -7.233 1.00 76.62 85 LYS A O 1
ATOM 691 N N . THR A 1 86 ? 12.570 1.691 -7.970 1.00 75.81 86 THR A N 1
ATOM 692 C CA . THR A 1 86 ? 12.919 1.188 -6.632 1.00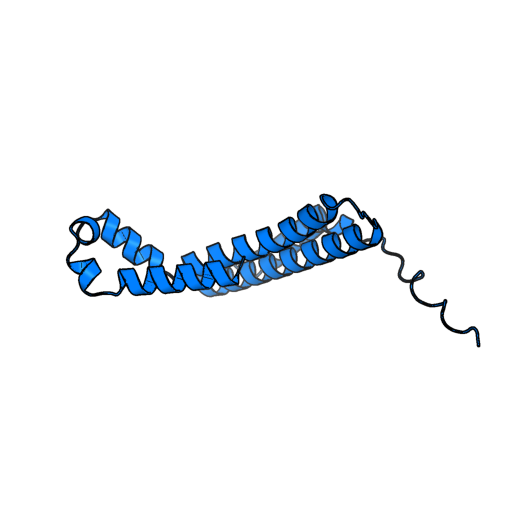 75.81 86 THR A CA 1
ATOM 693 C C . THR A 1 86 ? 13.668 2.230 -5.808 1.00 75.81 86 THR A C 1
ATOM 695 O O . THR A 1 86 ? 13.387 2.361 -4.619 1.00 75.81 86 THR A O 1
ATOM 698 N N . ASN A 1 87 ? 14.565 3.003 -6.429 1.00 74.19 87 ASN A N 1
ATOM 699 C CA . ASN A 1 87 ? 15.296 4.083 -5.764 1.00 74.19 87 ASN A CA 1
ATOM 700 C C . ASN A 1 87 ? 14.348 5.220 -5.366 1.00 74.19 87 ASN A C 1
ATOM 702 O O . ASN A 1 87 ? 14.355 5.648 -4.218 1.00 74.19 87 ASN A O 1
ATOM 706 N N . GLU A 1 88 ? 13.453 5.634 -6.263 1.00 73.31 88 GLU A N 1
ATOM 707 C CA . GLU A 1 88 ? 12.416 6.630 -5.974 1.00 73.31 88 GLU A CA 1
ATOM 708 C C . GLU A 1 88 ? 11.482 6.173 -4.844 1.00 73.31 88 GLU A C 1
ATOM 710 O O . GLU A 1 88 ? 11.136 6.950 -3.951 1.00 73.31 88 GLU A O 1
ATOM 715 N N . ALA A 1 89 ? 11.088 4.894 -4.837 1.00 69.25 89 ALA A N 1
ATOM 716 C CA . ALA A 1 89 ? 10.298 4.324 -3.751 1.00 69.25 89 ALA A CA 1
ATOM 717 C C . ALA A 1 89 ? 11.073 4.311 -2.420 1.00 69.25 89 ALA A C 1
ATOM 719 O O . ALA A 1 89 ? 10.488 4.607 -1.377 1.00 69.25 89 ALA A O 1
ATOM 720 N N . ALA A 1 90 ? 12.376 4.014 -2.445 1.00 68.38 90 ALA A N 1
ATOM 721 C CA . ALA A 1 90 ? 13.241 4.040 -1.268 1.00 68.38 90 ALA A CA 1
ATOM 722 C C . ALA A 1 90 ? 13.438 5.468 -0.724 1.00 68.38 90 ALA A C 1
ATOM 724 O O . ALA A 1 90 ? 13.348 5.691 0.484 1.00 68.38 90 ALA A O 1
ATOM 725 N N . GLU A 1 91 ? 13.622 6.457 -1.598 1.00 69.75 91 GLU A N 1
ATOM 726 C CA . GLU A 1 91 ? 13.717 7.871 -1.226 1.00 69.75 91 GLU A CA 1
ATOM 727 C C . GLU A 1 91 ? 12.401 8.412 -0.651 1.00 69.75 91 GLU A C 1
ATOM 729 O O . GLU A 1 91 ? 12.387 9.112 0.371 1.00 69.75 91 GLU A O 1
ATOM 734 N N . TRP A 1 92 ? 11.271 8.052 -1.266 1.00 70.00 92 TRP A N 1
ATOM 735 C CA . TRP A 1 92 ? 9.945 8.374 -0.746 1.00 70.00 92 TRP A CA 1
ATOM 736 C C . TRP A 1 92 ? 9.708 7.731 0.626 1.00 70.00 92 TRP A C 1
ATOM 738 O O . TRP A 1 92 ? 9.210 8.391 1.537 1.00 70.00 92 TRP A O 1
ATOM 748 N N . ALA A 1 93 ? 10.117 6.473 0.818 1.00 64.31 93 ALA A N 1
ATOM 749 C CA . ALA A 1 93 ? 10.035 5.806 2.114 1.00 64.31 93 ALA A CA 1
ATOM 750 C C . ALA A 1 93 ? 10.877 6.541 3.168 1.00 64.31 93 ALA A C 1
ATOM 752 O O . ALA A 1 93 ? 10.363 6.875 4.233 1.00 64.31 93 ALA A O 1
ATOM 753 N N . ALA A 1 94 ? 12.135 6.867 2.857 1.00 65.06 94 ALA A N 1
ATOM 754 C CA . ALA A 1 94 ? 13.027 7.584 3.765 1.00 65.06 94 ALA A CA 1
ATOM 755 C C . ALA A 1 94 ? 12.445 8.944 4.187 1.00 65.06 94 ALA A C 1
ATOM 757 O O . ALA A 1 94 ? 12.442 9.284 5.367 1.00 65.06 94 ALA A O 1
ATOM 758 N N . THR A 1 95 ? 11.890 9.711 3.247 1.00 65.56 95 THR A N 1
ATOM 759 C CA . THR A 1 95 ? 11.260 11.008 3.552 1.00 65.56 95 THR A CA 1
ATOM 760 C C . THR A 1 95 ? 9.957 10.875 4.347 1.00 65.56 95 THR A C 1
ATOM 762 O O . THR A 1 95 ? 9.713 11.675 5.253 1.00 65.56 95 THR A O 1
ATOM 765 N N . TYR A 1 96 ? 9.137 9.863 4.055 1.00 62.91 96 TYR A N 1
ATOM 766 C CA . TYR A 1 96 ? 7.893 9.587 4.775 1.00 62.91 96 TYR A CA 1
ATOM 767 C C . TYR A 1 96 ? 8.143 9.133 6.220 1.00 62.91 96 TYR A C 1
ATOM 769 O O . TYR A 1 96 ? 7.519 9.661 7.142 1.00 62.91 96 TYR A O 1
ATOM 777 N N . PHE A 1 97 ? 9.087 8.210 6.438 1.00 54.28 97 PHE A N 1
ATOM 778 C CA . PHE A 1 97 ? 9.458 7.751 7.778 1.00 54.28 97 PHE A CA 1
ATOM 779 C C . PHE A 1 97 ? 10.062 8.888 8.612 1.00 54.28 97 PHE A C 1
ATOM 781 O O . PHE A 1 97 ? 9.596 9.112 9.726 1.00 54.28 97 PHE A O 1
ATOM 788 N N . VAL A 1 98 ? 10.982 9.685 8.047 1.00 59.12 98 VAL A N 1
ATOM 789 C CA . VAL A 1 98 ? 11.588 10.852 8.725 1.00 59.12 98 VAL A CA 1
ATOM 790 C C . VAL A 1 98 ? 10.539 11.881 9.164 1.00 59.12 98 VAL A C 1
ATOM 792 O O . VAL A 1 98 ? 10.623 12.408 10.272 1.00 59.12 98 VAL A O 1
ATOM 795 N N . LYS A 1 99 ? 9.519 12.156 8.337 1.00 57.16 99 LYS A N 1
ATOM 796 C CA . LYS A 1 99 ? 8.428 13.078 8.704 1.00 57.16 99 LYS A CA 1
ATOM 797 C C . LYS A 1 99 ? 7.509 12.534 9.800 1.00 57.16 99 LYS A C 1
ATOM 799 O O . LYS A 1 99 ? 6.949 13.330 10.546 1.00 57.16 99 LYS A O 1
ATOM 804 N N . LYS A 1 100 ? 7.303 11.214 9.870 1.00 53.00 100 LYS A N 1
ATOM 805 C CA . LYS A 1 100 ? 6.270 10.599 10.721 1.00 53.00 100 LYS A CA 1
ATOM 806 C C . LYS A 1 100 ? 6.780 10.149 12.092 1.00 53.00 100 LYS A C 1
ATOM 808 O O . LYS A 1 100 ? 6.003 10.171 13.039 1.00 53.00 100 LYS A O 1
ATOM 813 N N . THR A 1 101 ? 8.051 9.767 12.227 1.00 45.59 101 THR A N 1
ATOM 814 C CA . THR A 1 101 ? 8.620 9.347 13.522 1.00 45.59 101 THR A CA 1
ATOM 815 C C . THR A 1 101 ? 9.232 10.493 14.323 1.00 45.59 101 THR A C 1
ATOM 817 O O . THR A 1 101 ? 9.523 10.298 15.498 1.00 45.59 101 THR A O 1
ATOM 820 N N . GLY A 1 102 ? 9.480 11.667 13.724 1.00 50.00 102 GLY A N 1
ATOM 821 C CA . GLY A 1 102 ? 10.222 12.764 14.373 1.00 50.00 102 GLY A CA 1
ATOM 822 C C . GLY A 1 102 ? 11.650 12.383 14.805 1.00 50.00 102 GLY A C 1
ATOM 823 O O . GLY A 1 102 ? 12.361 13.187 15.400 1.00 50.00 102 GLY A O 1
ATOM 824 N N . LEU A 1 103 ? 12.076 11.158 14.492 1.00 47.28 103 LEU A N 1
ATOM 825 C CA . LEU A 1 103 ? 13.288 10.515 14.961 1.00 47.28 103 LEU A CA 1
ATOM 826 C C . LEU A 1 103 ? 13.918 9.807 13.759 1.00 47.28 103 LEU A C 1
ATOM 828 O O . LEU A 1 103 ? 13.589 8.666 13.442 1.00 47.28 103 LEU A O 1
ATOM 832 N N . LEU A 1 104 ? 14.747 10.544 13.026 1.00 43.06 104 LEU A N 1
ATOM 833 C CA . LEU A 1 104 ? 16.157 10.212 12.812 1.00 43.06 104 LEU A CA 1
ATOM 834 C C . LEU A 1 104 ? 16.773 11.240 11.863 1.00 43.06 104 LEU A C 1
ATOM 836 O O . LEU A 1 104 ? 16.299 11.503 10.759 1.00 43.06 104 LEU A O 1
ATOM 840 N N . LEU A 1 105 ? 17.815 11.868 12.400 1.00 45.53 105 LEU A N 1
ATOM 841 C CA . LEU A 1 105 ? 18.584 12.964 11.846 1.00 45.53 105 LEU A CA 1
ATOM 842 C C . LEU A 1 105 ? 18.998 12.732 10.390 1.00 45.53 105 LEU A C 1
ATOM 844 O O . LEU A 1 105 ? 19.377 11.633 9.991 1.00 45.53 105 LEU A O 1
ATOM 848 N N . ALA A 1 106 ? 19.101 13.841 9.660 1.00 44.06 106 ALA A N 1
ATOM 849 C CA . ALA A 1 106 ? 19.708 13.992 8.336 1.00 44.06 106 ALA A CA 1
ATOM 850 C C . ALA A 1 106 ? 21.092 13.317 8.134 1.00 44.06 106 ALA A C 1
ATOM 852 O O . ALA A 1 106 ? 21.591 13.287 7.012 1.00 44.06 106 ALA A O 1
ATOM 853 N N . LYS A 1 107 ? 21.700 12.747 9.184 1.00 46.12 107 LYS A N 1
ATOM 854 C CA . LYS A 1 107 ? 22.944 11.970 9.139 1.00 46.12 107 LYS A CA 1
ATOM 855 C C . LYS A 1 107 ? 22.777 10.565 8.541 1.00 46.12 107 LYS A C 1
ATOM 857 O O . LYS A 1 107 ? 23.721 10.072 7.931 1.00 46.12 107 LYS A O 1
ATOM 862 N N . ASP A 1 108 ? 21.598 9.945 8.625 1.00 55.22 108 ASP A N 1
ATOM 863 C CA . ASP A 1 108 ? 21.407 8.582 8.094 1.00 55.22 108 ASP A CA 1
ATOM 864 C C . ASP A 1 108 ? 20.975 8.534 6.628 1.00 55.22 108 ASP A C 1
ATOM 866 O O . ASP A 1 108 ? 21.270 7.562 5.939 1.00 55.22 108 ASP A O 1
ATOM 870 N N . LYS A 1 109 ? 20.348 9.592 6.097 1.00 49.75 109 LYS A N 1
ATOM 871 C CA . LYS A 1 109 ? 19.940 9.623 4.682 1.00 49.75 109 LYS A CA 1
ATOM 872 C C . LYS A 1 109 ? 21.152 9.567 3.748 1.00 49.75 109 LYS A C 1
ATOM 874 O O . LYS A 1 109 ? 21.165 8.772 2.816 1.00 49.75 109 LYS A O 1
ATOM 879 N N . ALA A 1 110 ? 22.175 10.380 4.016 1.00 57.81 110 ALA A N 1
ATOM 880 C CA . ALA A 1 110 ? 23.407 10.395 3.226 1.00 57.81 110 ALA A CA 1
ATOM 881 C C . ALA A 1 110 ? 24.183 9.076 3.362 1.00 57.81 110 ALA A C 1
ATOM 883 O O . ALA A 1 110 ? 24.691 8.556 2.378 1.00 57.81 110 ALA A O 1
ATOM 884 N N . SER A 1 111 ? 24.215 8.503 4.565 1.00 57.81 111 SER A N 1
ATOM 885 C CA . SER A 1 111 ? 24.881 7.229 4.855 1.00 57.81 111 SER A CA 1
ATOM 886 C C . SER A 1 111 ? 24.190 6.046 4.171 1.00 57.81 111 SER A C 1
ATOM 888 O O . SER A 1 111 ? 24.858 5.183 3.603 1.00 57.81 111 SER A O 1
ATOM 890 N N . PHE A 1 112 ? 22.855 6.032 4.175 1.00 53.94 112 PHE A N 1
ATOM 891 C CA . PHE A 1 112 ? 22.035 5.044 3.480 1.00 53.94 112 PHE A CA 1
ATOM 892 C C . PHE A 1 112 ? 22.193 5.154 1.964 1.00 53.94 112 PHE A C 1
ATOM 894 O O . PHE A 1 112 ? 22.497 4.153 1.324 1.00 53.94 112 PHE A O 1
ATOM 901 N N . LEU A 1 113 ? 22.063 6.360 1.400 1.00 51.94 113 LEU A N 1
ATOM 902 C CA . LEU A 1 113 ? 22.249 6.593 -0.035 1.00 51.94 113 LEU A CA 1
ATOM 903 C C . LEU A 1 113 ? 23.679 6.258 -0.475 1.00 51.94 113 LEU A C 1
ATOM 905 O O . LEU A 1 113 ? 23.851 5.557 -1.462 1.00 51.94 113 LEU A O 1
ATOM 909 N N . ALA A 1 114 ? 24.701 6.628 0.301 1.00 65.69 114 ALA A N 1
ATOM 910 C CA . ALA A 1 114 ? 26.093 6.291 0.001 1.00 65.69 114 ALA A CA 1
ATOM 911 C C . ALA A 1 114 ? 26.390 4.787 0.116 1.00 65.69 114 ALA A C 1
ATOM 913 O O . ALA A 1 114 ? 27.263 4.273 -0.585 1.00 65.69 114 ALA A O 1
ATOM 914 N N . LYS A 1 115 ? 25.706 4.065 1.015 1.00 62.19 115 LYS A N 1
ATOM 915 C CA . LYS A 1 115 ? 25.785 2.599 1.105 1.00 62.19 115 LYS A CA 1
ATOM 916 C C . LYS A 1 115 ? 25.078 1.949 -0.085 1.00 62.19 115 LYS A C 1
ATOM 918 O O . LYS A 1 115 ? 25.652 1.070 -0.717 1.00 62.19 115 LYS A O 1
ATOM 923 N N . TRP A 1 116 ? 23.889 2.433 -0.427 1.00 49.47 116 TRP A N 1
ATOM 924 C CA . TRP A 1 116 ? 23.103 1.987 -1.572 1.00 49.47 116 TRP A CA 1
ATOM 925 C C . TRP A 1 116 ? 23.837 2.217 -2.900 1.00 49.47 116 TRP A C 1
ATOM 927 O O . TRP A 1 116 ? 23.920 1.316 -3.727 1.00 49.47 116 TRP A O 1
ATOM 937 N N . GLU A 1 117 ? 24.461 3.380 -3.089 1.00 56.72 117 GLU A N 1
ATOM 938 C CA . GLU A 1 117 ? 25.317 3.674 -4.243 1.00 56.72 117 GLU A CA 1
ATOM 939 C C . GLU A 1 117 ? 26.555 2.768 -4.291 1.00 56.72 117 GLU A C 1
ATOM 941 O O . GLU A 1 117 ? 26.938 2.309 -5.367 1.00 56.72 117 GLU A O 1
ATOM 946 N N . ARG A 1 118 ? 27.157 2.437 -3.140 1.00 61.34 118 ARG A N 1
ATOM 947 C CA . ARG A 1 118 ? 28.277 1.481 -3.069 1.00 61.34 118 ARG A CA 1
ATOM 948 C C . ARG A 1 118 ? 27.874 0.054 -3.432 1.00 61.34 118 ARG A C 1
ATOM 950 O O . ARG A 1 118 ? 28.648 -0.636 -4.094 1.00 61.34 118 ARG A O 1
ATOM 957 N N . GLU A 1 119 ? 26.713 -0.391 -2.957 1.00 49.16 119 GLU A N 1
ATOM 958 C CA . GLU A 1 119 ? 26.232 -1.771 -3.092 1.00 49.16 119 GLU A CA 1
ATOM 959 C C . GLU A 1 119 ? 25.533 -2.015 -4.439 1.00 49.16 119 GLU A C 1
ATOM 961 O O . GLU A 1 119 ? 25.708 -3.076 -5.035 1.00 49.16 1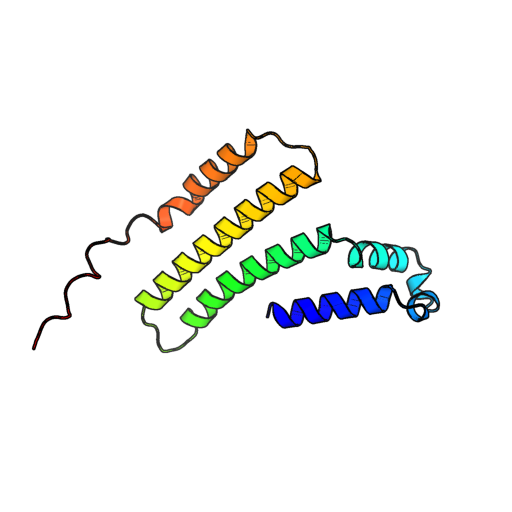19 GLU A O 1
ATOM 966 N N . PHE A 1 120 ? 24.811 -1.021 -4.963 1.00 45.97 120 PHE A N 1
ATOM 967 C CA . PHE A 1 120 ? 23.946 -1.163 -6.140 1.00 45.97 120 PHE A CA 1
ATOM 968 C C . PHE A 1 120 ? 24.230 -0.149 -7.262 1.00 45.97 120 PHE A C 1
ATOM 970 O O . PHE A 1 120 ? 23.902 -0.409 -8.419 1.00 45.97 120 PHE A O 1
ATOM 977 N N . GLY A 1 121 ? 24.894 0.979 -6.980 1.00 47.84 121 GLY A N 1
ATOM 978 C CA . GLY A 1 121 ? 25.146 2.058 -7.952 1.00 47.84 121 GLY A CA 1
ATOM 979 C C . GLY A 1 121 ? 26.083 1.690 -9.110 1.00 47.84 121 GLY A C 1
ATOM 980 O O . GLY A 1 121 ? 26.128 2.389 -10.121 1.00 47.84 121 GLY A O 1
ATOM 981 N N . ARG A 1 122 ? 26.792 0.556 -9.026 1.00 46.94 122 ARG A N 1
ATOM 982 C CA . ARG A 1 122 ? 27.701 0.088 -10.087 1.00 46.94 122 ARG A CA 1
ATOM 983 C C . ARG A 1 122 ? 26.983 -0.511 -11.309 1.00 46.94 122 ARG A C 1
ATOM 985 O O . ARG A 1 122 ? 27.625 -0.699 -12.335 1.00 46.94 122 ARG A O 1
ATOM 992 N N . GLN A 1 123 ? 25.675 -0.785 -11.238 1.00 44.69 123 GLN A N 1
ATOM 993 C CA . GLN A 1 123 ? 24.926 -1.371 -12.364 1.00 44.69 123 GLN A CA 1
ATOM 994 C C . GLN A 1 123 ? 24.483 -0.354 -13.438 1.00 44.69 123 GLN A C 1
ATOM 996 O O . GLN A 1 123 ? 24.127 -0.764 -14.538 1.00 44.69 123 GLN A O 1
ATOM 1001 N N . GLY A 1 124 ? 24.539 0.958 -13.169 1.00 39.81 124 GLY A N 1
ATOM 1002 C CA . GLY A 1 124 ? 24.133 2.008 -14.124 1.00 39.81 124 GLY A CA 1
ATOM 1003 C C . GLY A 1 124 ? 25.279 2.679 -14.895 1.00 39.81 124 GLY A C 1
ATOM 1004 O O . GLY A 1 124 ? 25.036 3.528 -15.750 1.00 39.81 124 GLY A O 1
ATOM 1005 N N . GLY A 1 125 ? 26.531 2.332 -14.592 1.00 35.34 125 GLY A N 1
ATOM 1006 C CA . GLY A 1 125 ? 27.721 3.053 -15.050 1.00 35.34 125 GLY A CA 1
ATOM 1007 C C . GLY A 1 125 ? 28.402 2.465 -16.284 1.00 35.34 125 GLY A C 1
ATOM 1008 O O . GLY A 1 125 ? 29.608 2.280 -16.235 1.00 35.34 125 GLY A O 1
ATOM 1009 N N . ALA A 1 126 ? 27.660 2.130 -17.343 1.00 35.22 126 ALA A N 1
ATOM 1010 C CA . ALA A 1 126 ? 28.197 1.900 -18.695 1.00 35.22 126 ALA A CA 1
ATOM 1011 C C . ALA A 1 126 ? 27.050 1.706 -19.705 1.00 35.22 126 ALA A C 1
ATOM 1013 O O . ALA A 1 126 ? 26.906 0.651 -20.316 1.00 35.22 126 ALA A O 1
ATOM 1014 N N . VAL A 1 127 ? 26.190 2.711 -19.872 1.00 43.66 127 VAL A N 1
ATOM 1015 C CA . VAL A 1 127 ? 25.389 2.818 -21.100 1.00 43.66 127 VAL A CA 1
ATOM 1016 C C . VAL A 1 127 ? 25.941 4.012 -21.858 1.00 43.66 127 VAL A C 1
ATOM 1018 O O . VAL A 1 127 ? 25.648 5.162 -21.530 1.00 43.66 127 VAL A O 1
ATOM 1021 N N . ASP A 1 128 ? 26.817 3.718 -22.818 1.00 36.44 128 ASP A N 1
ATOM 1022 C CA . ASP A 1 128 ? 27.421 4.695 -23.714 1.00 36.44 128 ASP A CA 1
ATOM 1023 C C . ASP A 1 128 ? 26.350 5.606 -24.315 1.00 36.44 128 ASP A C 1
ATOM 1025 O O . ASP A 1 128 ? 25.485 5.183 -25.086 1.00 36.44 128 ASP A O 1
ATOM 1029 N N . ARG A 1 129 ? 26.456 6.900 -24.008 1.00 35.69 129 ARG A N 1
ATOM 1030 C CA . ARG A 1 129 ? 25.612 7.970 -24.554 1.00 35.69 129 ARG A CA 1
ATOM 1031 C C . ARG A 1 129 ? 25.849 8.237 -26.052 1.00 35.69 129 ARG A C 1
ATOM 1033 O O . ARG A 1 129 ? 25.324 9.209 -26.578 1.00 35.69 129 ARG A O 1
ATOM 1040 N N . HIS A 1 130 ? 26.601 7.380 -26.745 1.00 33.69 130 HIS A N 1
ATOM 1041 C CA . HIS A 1 130 ? 27.027 7.572 -28.134 1.00 33.69 130 HIS A CA 1
ATOM 1042 C C . HIS A 1 130 ? 26.355 6.659 -29.176 1.00 33.69 130 HIS A C 1
ATOM 1044 O O . HIS A 1 130 ? 26.703 6.756 -30.346 1.00 33.69 130 HIS A O 1
ATOM 1050 N N . ARG A 1 131 ? 25.383 5.800 -28.820 1.00 36.84 131 ARG A N 1
ATOM 1051 C CA . ARG A 1 131 ? 24.776 4.859 -29.795 1.00 36.84 131 ARG A CA 1
ATOM 1052 C C . ARG A 1 131 ? 23.369 5.225 -30.308 1.00 36.84 131 ARG A C 1
ATOM 1054 O O . ARG A 1 131 ? 22.838 4.514 -31.148 1.00 36.84 131 ARG A O 1
ATOM 1061 N N . PHE A 1 132 ? 22.757 6.327 -29.867 1.00 30.98 132 PHE A N 1
ATOM 1062 C CA . PHE A 1 132 ? 21.383 6.693 -30.277 1.00 30.98 132 PHE A CA 1
ATOM 1063 C C . PHE A 1 132 ? 21.264 8.060 -30.969 1.00 30.98 132 PHE A C 1
ATOM 1065 O O . PHE A 1 132 ? 20.261 8.750 -30.819 1.00 30.98 132 PHE A O 1
ATOM 1072 N N . GLY A 1 133 ? 22.270 8.452 -31.751 1.00 32.16 133 GLY A N 1
ATOM 1073 C CA . GLY A 1 133 ? 22.205 9.651 -32.587 1.00 32.16 133 GLY A CA 1
ATOM 1074 C C . GLY A 1 133 ? 22.962 9.444 -33.888 1.00 32.16 133 GLY A C 1
ATOM 1075 O O . GLY A 1 133 ? 24.156 9.707 -33.935 1.00 32.16 133 GLY A O 1
ATOM 1076 N N . GLY A 1 134 ? 22.282 8.954 -34.923 1.00 34.41 134 GLY A N 1
ATOM 1077 C CA . GLY A 1 134 ? 22.867 8.886 -36.262 1.00 34.41 134 GLY A CA 1
ATOM 1078 C C . GLY A 1 134 ? 22.361 7.725 -37.098 1.00 34.41 134 GLY A C 1
ATOM 1079 O O . GLY A 1 134 ? 23.157 6.891 -37.490 1.00 34.41 134 GLY A O 1
ATOM 1080 N N . GLU A 1 135 ? 21.055 7.659 -37.356 1.00 38.66 135 GLU A N 1
ATOM 1081 C CA . GLU A 1 135 ? 20.529 6.863 -38.475 1.00 38.66 135 GLU A CA 1
ATOM 1082 C C . GLU A 1 135 ? 19.106 7.319 -38.821 1.00 38.66 135 GLU A C 1
ATOM 1084 O O . GLU A 1 135 ? 18.128 6.590 -38.683 1.00 38.66 135 GLU A O 1
ATOM 1089 N N . ARG A 1 136 ? 18.984 8.591 -39.215 1.00 40.16 136 ARG A N 1
ATOM 1090 C CA . ARG A 1 136 ? 17.830 9.124 -39.951 1.00 40.16 136 ARG A CA 1
ATOM 1091 C C . ARG A 1 136 ? 18.238 10.362 -40.745 1.00 40.16 136 ARG A C 1
ATOM 1093 O O . ARG A 1 136 ? 17.798 11.432 -40.377 1.00 40.16 136 ARG A O 1
ATOM 1100 N N . GLU A 1 137 ? 19.038 10.205 -41.798 1.00 34.66 137 GLU A N 1
ATOM 1101 C CA . GLU A 1 137 ? 19.007 11.082 -42.986 1.00 34.66 137 GLU A CA 1
ATOM 1102 C C . GLU A 1 137 ? 19.495 10.270 -44.196 1.00 34.66 137 GLU A C 1
ATOM 1104 O O . GLU A 1 137 ? 20.684 10.166 -44.478 1.00 34.66 137 GLU A O 1
ATOM 1109 N N . ALA A 1 138 ? 18.550 9.619 -44.868 1.00 36.88 138 ALA A N 1
ATOM 1110 C CA . ALA A 1 138 ? 18.690 9.154 -46.240 1.00 36.88 138 ALA A CA 1
ATOM 1111 C C . ALA A 1 138 ? 17.326 9.359 -46.899 1.00 36.88 138 ALA A C 1
ATOM 1113 O O . ALA A 1 138 ? 16.452 8.502 -46.774 1.00 36.88 138 ALA A O 1
ATOM 1114 N N . LEU A 1 139 ? 17.146 10.555 -47.464 1.00 33.66 139 LEU A N 1
ATOM 1115 C CA . LEU A 1 139 ? 16.341 10.917 -48.635 1.00 33.66 139 LEU A CA 1
ATOM 1116 C C . LEU A 1 139 ? 16.586 12.398 -48.942 1.00 33.66 139 LEU A C 1
ATOM 1118 O O . LEU A 1 139 ? 16.442 13.211 -48.003 1.00 33.66 139 LEU A O 1
#